Protein AF-A0A955X7W8-F1 (afdb_monomer_lite)

Foldseek 3Di:
DPDPPDDDDDDDDCVCVVVVVLCLLVVQLCVCCVVPNPVDDSQNSLVRSCVVVVHDSVVSVVSVVVVVVVRD

Structure (mmCIF, N/CA/C/O backbone):
data_AF-A0A955X7W8-F1
#
_entry.id   AF-A0A955X7W8-F1
#
loop_
_atom_site.group_PDB
_atom_site.id
_atom_site.type_symbol
_atom_site.label_atom_id
_atom_site.label_alt_id
_atom_site.label_comp_id
_atom_site.label_asym_id
_atom_site.label_entity_id
_atom_site.label_seq_id
_atom_site.pdbx_PDB_ins_code
_atom_site.Cartn_x
_atom_site.Cartn_y
_atom_site.Cartn_z
_atom_site.occupancy
_atom_site.B_iso_or_equiv
_atom_site.auth_seq_id
_atom_site.auth_comp_id
_atom_site.auth_asym_id
_atom_site.auth_atom_id
_atom_site.pdbx_PDB_model_num
ATOM 1 N N . MET A 1 1 ? 29.846 -18.435 -1.603 1.00 42.62 1 MET A N 1
ATOM 2 C CA . MET A 1 1 ? 29.135 -17.772 -0.492 1.00 42.62 1 MET A CA 1
ATOM 3 C C . MET A 1 1 ? 27.954 -17.065 -1.116 1.00 42.62 1 MET A C 1
ATOM 5 O O . MET A 1 1 ? 28.183 -16.138 -1.878 1.00 42.62 1 MET A O 1
ATOM 9 N N . ALA A 1 2 ? 26.742 -17.594 -0.946 1.00 50.50 2 ALA A N 1
ATOM 10 C CA . ALA A 1 2 ? 25.545 -16.872 -1.360 1.00 50.50 2 ALA A CA 1
ATOM 11 C C . ALA A 1 2 ? 25.416 -15.659 -0.435 1.00 50.50 2 ALA A C 1
ATOM 13 O O . ALA A 1 2 ? 25.529 -15.820 0.778 1.00 50.50 2 ALA A O 1
ATOM 14 N N . ASP A 1 3 ? 25.287 -14.476 -1.021 1.00 56.16 3 ASP A N 1
ATOM 15 C CA . ASP A 1 3 ? 24.978 -13.244 -0.305 1.00 56.16 3 ASP A CA 1
ATOM 16 C C . ASP A 1 3 ? 23.717 -13.486 0.542 1.00 56.16 3 ASP A C 1
ATOM 18 O O . ASP A 1 3 ? 22.694 -13.938 0.016 1.00 56.16 3 ASP A O 1
ATOM 22 N N . GLU A 1 4 ? 23.806 -13.311 1.864 1.00 61.62 4 GLU A N 1
ATOM 23 C CA . GLU A 1 4 ? 22.632 -13.364 2.736 1.00 61.62 4 GLU A CA 1
ATOM 24 C C . GLU A 1 4 ? 21.706 -12.227 2.308 1.00 61.62 4 GLU A C 1
ATOM 26 O O . GLU A 1 4 ? 21.977 -11.065 2.595 1.00 61.62 4 GLU A O 1
ATOM 31 N N . GLY A 1 5 ? 20.644 -12.571 1.572 1.00 69.50 5 GLY A N 1
ATOM 32 C CA . GLY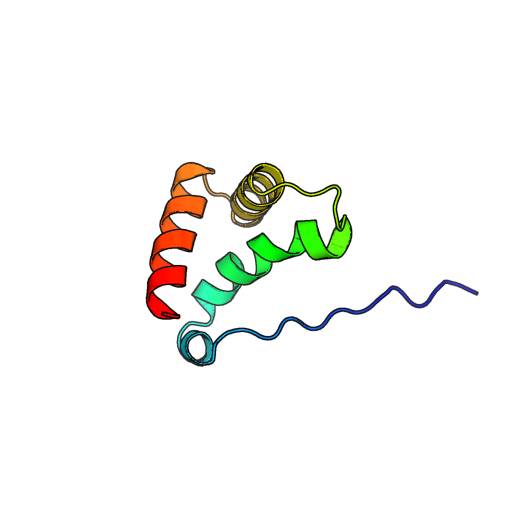 A 1 5 ? 19.739 -11.596 0.972 1.00 69.50 5 GLY A CA 1
ATOM 33 C C . GLY A 1 5 ? 19.321 -10.508 1.961 1.00 69.50 5 GLY A C 1
ATOM 34 O O . GLY A 1 5 ? 18.962 -10.788 3.110 1.00 69.50 5 GLY A O 1
ATOM 35 N N . GLN A 1 6 ? 19.384 -9.261 1.500 1.00 77.44 6 GLN A N 1
ATOM 36 C CA . GLN A 1 6 ? 19.101 -8.081 2.303 1.00 77.44 6 GLN A CA 1
ATOM 37 C C . GLN A 1 6 ? 17.700 -8.159 2.928 1.00 77.44 6 GLN A C 1
ATOM 39 O O . GLN A 1 6 ? 16.692 -8.307 2.236 1.00 77.44 6 GLN A O 1
ATOM 44 N N . ARG A 1 7 ? 17.635 -8.060 4.260 1.00 84.38 7 ARG A N 1
ATOM 45 C CA . ARG A 1 7 ? 16.377 -8.068 5.019 1.00 84.38 7 ARG A CA 1
ATOM 46 C C . ARG A 1 7 ? 15.943 -6.645 5.336 1.00 84.38 7 ARG A C 1
ATOM 48 O O . ARG A 1 7 ? 16.755 -5.828 5.765 1.00 84.38 7 ARG A O 1
ATOM 55 N N . HIS A 1 8 ? 14.650 -6.385 5.189 1.00 87.88 8 HIS A N 1
ATOM 56 C CA . HIS A 1 8 ? 14.029 -5.113 5.535 1.00 87.88 8 HIS A CA 1
ATOM 57 C C . HIS A 1 8 ? 12.902 -5.328 6.542 1.00 87.88 8 HIS A C 1
ATOM 59 O O . HIS A 1 8 ? 12.145 -6.292 6.438 1.00 87.88 8 HIS A O 1
ATOM 65 N N . THR A 1 9 ? 12.786 -4.404 7.494 1.00 92.56 9 THR A N 1
ATOM 66 C CA . THR A 1 9 ? 11.678 -4.350 8.451 1.00 92.56 9 THR A CA 1
ATOM 67 C C . THR A 1 9 ? 10.849 -3.111 8.160 1.00 92.56 9 THR A C 1
ATOM 69 O O . THR A 1 9 ? 11.373 -1.998 8.184 1.00 92.56 9 THR A O 1
ATOM 72 N N . LEU A 1 10 ? 9.557 -3.306 7.903 1.00 91.31 10 LEU A N 1
ATOM 73 C CA . LEU A 1 10 ? 8.581 -2.231 7.770 1.00 91.31 10 LEU A CA 1
ATOM 74 C C . LEU A 1 10 ? 7.941 -1.963 9.132 1.00 91.31 10 LEU A C 1
ATOM 76 O O . LEU A 1 10 ? 7.385 -2.869 9.752 1.00 91.31 10 LEU A O 1
ATOM 80 N N . TYR A 1 11 ? 8.017 -0.714 9.585 1.00 93.31 11 TYR A N 1
ATOM 81 C CA . TYR A 1 11 ? 7.286 -0.242 10.755 1.00 93.31 11 TYR A CA 1
ATOM 82 C C . TYR A 1 11 ? 6.025 0.465 10.273 1.00 93.31 11 TYR A C 1
ATOM 84 O O . TYR A 1 11 ? 6.103 1.433 9.523 1.00 93.31 11 TYR A O 1
ATOM 92 N N . VAL A 1 12 ? 4.871 -0.042 10.691 1.00 92.44 12 VAL A N 1
ATOM 93 C CA . VAL A 1 12 ? 3.553 0.487 10.324 1.00 92.44 12 VAL A CA 1
ATOM 94 C C . VAL A 1 12 ? 2.922 1.214 11.507 1.00 92.44 12 VAL A C 1
ATOM 96 O O . VAL A 1 12 ? 3.246 0.933 12.665 1.00 92.44 12 VAL A O 1
ATOM 99 N N . HIS A 1 13 ? 2.011 2.144 11.221 1.00 94.75 13 HIS A N 1
ATOM 100 C CA . HIS A 1 13 ? 1.301 2.890 12.256 1.00 94.75 13 HIS A CA 1
ATOM 101 C C . HIS A 1 13 ? 0.496 1.943 13.180 1.00 94.75 13 HIS A C 1
ATOM 103 O O 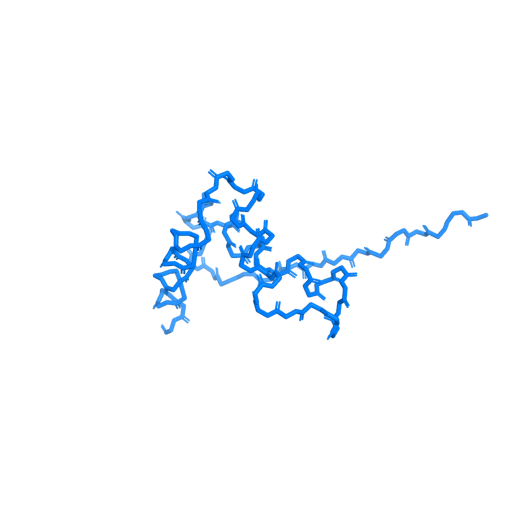. HIS A 1 13 ? -0.114 0.990 12.682 1.00 94.75 13 HIS A O 1
ATOM 109 N N . PRO A 1 14 ? 0.432 2.183 14.510 1.00 95.06 14 PRO A N 1
ATOM 110 C CA . PRO A 1 14 ? -0.239 1.281 15.452 1.00 95.06 14 PRO A CA 1
ATOM 111 C C . PRO A 1 14 ? -1.716 1.017 15.156 1.00 95.06 14 PRO A C 1
ATOM 113 O O . PRO A 1 14 ? -2.222 -0.034 15.541 1.00 95.06 14 PRO A O 1
ATOM 116 N N . ILE A 1 15 ? -2.395 1.929 14.453 1.00 94.44 15 ILE A N 1
ATOM 117 C CA . ILE A 1 15 ? -3.804 1.766 14.067 1.00 94.44 15 ILE A CA 1
ATOM 118 C C . ILE A 1 15 ? -4.053 0.498 13.241 1.00 94.44 15 ILE A C 1
ATOM 120 O O . ILE A 1 15 ? -5.118 -0.108 13.333 1.00 94.44 15 ILE A O 1
ATOM 124 N N . PHE A 1 16 ? -3.051 0.036 12.488 1.00 94.62 16 PHE A N 1
ATOM 125 C CA . PHE A 1 16 ? -3.162 -1.182 11.689 1.00 94.62 16 PHE A CA 1
ATOM 126 C C . PHE A 1 16 ? -3.061 -2.466 12.517 1.00 94.62 16 PHE A C 1
ATOM 128 O O . PHE A 1 16 ? -3.315 -3.552 12.001 1.00 94.62 16 PHE A O 1
ATOM 135 N N . ARG A 1 17 ? -2.759 -2.376 13.819 1.00 93.25 17 ARG A N 1
ATOM 136 C CA . ARG A 1 17 ? -2.778 -3.536 14.721 1.00 93.25 17 ARG A CA 1
ATOM 137 C C . ARG A 1 17 ? -4.166 -4.168 14.813 1.00 93.25 17 ARG A C 1
ATOM 139 O O . ARG A 1 17 ? -4.271 -5.382 14.945 1.00 93.25 17 ARG A O 1
ATOM 146 N N . GLU A 1 18 ? -5.206 -3.345 14.737 1.00 93.69 18 GLU A N 1
ATOM 147 C CA . GLU A 1 18 ? -6.608 -3.773 14.766 1.00 93.69 18 GLU A CA 1
ATOM 148 C C . GLU A 1 18 ? -7.190 -3.956 13.355 1.00 93.69 18 GLU A C 1
ATOM 150 O O . GLU A 1 18 ? -8.361 -4.295 13.208 1.00 93.69 18 GLU A O 1
ATOM 155 N N . ARG A 1 19 ? -6.379 -3.739 12.309 1.00 94.00 19 ARG A N 1
ATOM 156 C CA . ARG A 1 19 ? -6.788 -3.773 10.897 1.00 94.00 19 ARG A CA 1
ATOM 157 C C . ARG A 1 19 ? -5.801 -4.598 10.059 1.00 94.00 19 ARG A C 1
ATOM 159 O O . ARG A 1 19 ? -5.152 -4.062 9.161 1.00 94.00 19 ARG A O 1
ATOM 166 N N . PRO A 1 20 ? -5.633 -5.896 10.360 1.00 92.00 20 PRO A N 1
ATOM 167 C CA . PRO A 1 20 ? -4.603 -6.715 9.727 1.00 92.00 20 PRO A CA 1
ATOM 168 C C . PRO A 1 20 ? -4.804 -6.876 8.214 1.00 92.00 20 PRO A C 1
ATOM 170 O O . PRO A 1 20 ? -3.821 -6.979 7.489 1.00 92.00 20 PRO A O 1
ATOM 173 N N . ASP A 1 21 ? -6.045 -6.844 7.726 1.00 93.19 21 ASP A N 1
ATOM 174 C CA . ASP A 1 21 ? -6.338 -6.937 6.290 1.00 93.19 21 ASP A CA 1
ATOM 175 C C . ASP A 1 21 ? -5.852 -5.693 5.521 1.00 93.19 21 ASP A C 1
ATOM 177 O O . ASP A 1 21 ? -5.362 -5.798 4.393 1.00 93.19 21 ASP A O 1
ATOM 181 N N . ASP A 1 22 ? -5.885 -4.523 6.172 1.00 95.94 22 ASP A N 1
ATOM 182 C CA . ASP A 1 22 ? -5.422 -3.247 5.613 1.00 95.94 22 ASP A CA 1
ATOM 183 C C . ASP A 1 22 ? -3.884 -3.182 5.508 1.00 95.94 22 ASP A C 1
ATOM 185 O O . ASP A 1 22 ? -3.351 -2.404 4.713 1.00 95.94 22 ASP A O 1
ATOM 189 N N . LEU A 1 23 ? -3.149 -4.031 6.247 1.00 95.31 23 LEU A N 1
ATOM 19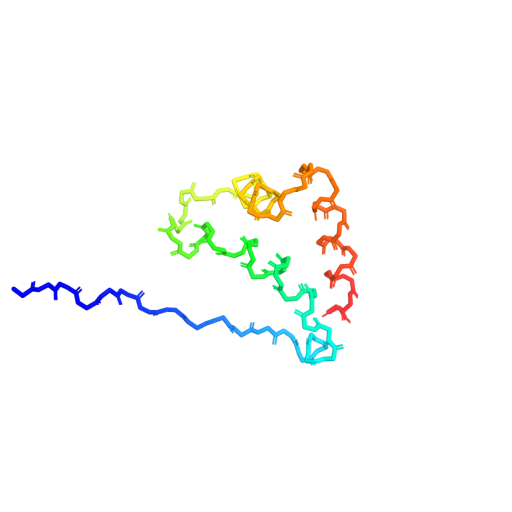0 C CA . LEU A 1 23 ? -1.680 -4.080 6.183 1.00 95.31 23 LEU A CA 1
ATOM 191 C C . LEU A 1 23 ? -1.177 -4.406 4.783 1.00 95.31 23 LEU A C 1
ATOM 193 O O . LEU A 1 23 ? -0.157 -3.870 4.358 1.00 95.31 23 LEU A O 1
ATOM 197 N N . SER A 1 24 ? -1.880 -5.290 4.078 1.00 95.56 24 SER A N 1
ATOM 198 C CA . SER A 1 24 ? -1.485 -5.729 2.742 1.00 95.56 24 SER A CA 1
ATOM 199 C C . SER A 1 24 ? -1.398 -4.557 1.759 1.00 95.56 24 SER A C 1
ATOM 201 O O . SER A 1 24 ? -0.444 -4.489 0.989 1.00 95.56 24 SER A O 1
ATOM 203 N N . PHE A 1 25 ? -2.307 -3.585 1.870 1.00 97.00 25 PHE A N 1
ATOM 204 C CA . PHE A 1 25 ? -2.323 -2.374 1.053 1.00 97.00 25 PHE A CA 1
ATOM 205 C C . PHE A 1 25 ? -1.116 -1.485 1.347 1.00 97.00 25 PHE A C 1
ATOM 207 O O . PHE A 1 25 ? -0.314 -1.199 0.462 1.00 97.00 25 PHE A O 1
ATOM 214 N N . VAL A 1 26 ? -0.933 -1.091 2.6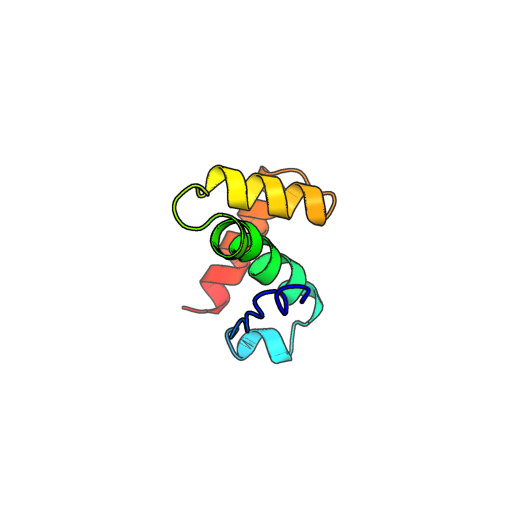07 1.00 95.81 26 VAL A N 1
ATOM 215 C CA . VAL A 1 26 ? 0.151 -0.165 2.971 1.00 95.81 26 VAL A CA 1
ATOM 216 C C . VAL A 1 26 ? 1.535 -0.783 2.770 1.00 95.81 26 VAL A C 1
ATOM 218 O O . VAL A 1 26 ? 2.459 -0.106 2.330 1.00 95.81 26 VAL A O 1
ATOM 221 N N . VAL A 1 27 ? 1.690 -2.085 3.030 1.00 95.81 27 VAL A N 1
ATOM 222 C CA . VAL A 1 27 ? 2.954 -2.798 2.805 1.00 95.81 27 VAL A CA 1
ATOM 223 C C . VAL A 1 27 ? 3.262 -2.886 1.315 1.00 95.81 27 VAL A C 1
ATOM 225 O O . VAL A 1 27 ? 4.394 -2.600 0.923 1.00 95.81 27 VAL A O 1
ATOM 228 N N . ALA A 1 28 ? 2.279 -3.248 0.485 1.00 97.12 28 ALA A N 1
ATOM 229 C CA . ALA A 1 28 ? 2.479 -3.420 -0.949 1.00 97.12 28 ALA A CA 1
ATOM 230 C C . ALA A 1 28 ? 2.983 -2.141 -1.631 1.00 97.12 28 ALA A C 1
ATOM 232 O O . ALA A 1 28 ? 3.880 -2.220 -2.469 1.00 97.12 28 ALA A O 1
ATOM 233 N N . TYR A 1 29 ? 2.492 -0.973 -1.208 1.00 97.25 29 TYR A N 1
ATOM 234 C CA . TYR A 1 29 ? 2.940 0.325 -1.719 1.00 97.25 29 TYR A CA 1
ATOM 235 C C . TYR A 1 29 ? 4.440 0.580 -1.486 1.00 97.25 29 TYR A C 1
ATOM 237 O O . TYR A 1 29 ? 5.114 1.192 -2.309 1.00 97.25 29 TYR A O 1
ATOM 245 N N . HIS A 1 30 ? 5.010 0.075 -0.389 1.00 95.56 30 HIS A N 1
ATOM 246 C CA . HIS A 1 30 ? 6.421 0.302 -0.063 1.00 95.56 30 HIS A CA 1
ATOM 247 C C . HIS A 1 30 ? 7.384 -0.706 -0.699 1.00 95.56 30 HIS A C 1
ATOM 249 O O . HIS A 1 30 ? 8.591 -0.445 -0.745 1.00 95.56 30 HIS A O 1
ATOM 255 N N . ILE A 1 31 ? 6.888 -1.844 -1.198 1.00 95.44 31 ILE A N 1
ATOM 256 C CA . ILE A 1 31 ? 7.739 -2.903 -1.758 1.00 95.44 31 ILE A CA 1
ATOM 257 C C . ILE A 1 31 ? 8.599 -2.387 -2.923 1.00 95.44 31 ILE A C 1
ATOM 259 O O . ILE A 1 31 ? 9.811 -2.614 -2.886 1.00 95.44 31 ILE A O 1
ATOM 263 N N . PRO A 1 32 ? 8.070 -1.642 -3.914 1.00 96.25 32 PRO A N 1
ATOM 264 C CA . PRO A 1 32 ? 8.897 -1.156 -5.019 1.00 96.25 32 PRO A CA 1
ATOM 265 C C . PRO A 1 32 ? 10.027 -0.230 -4.574 1.00 96.25 32 PRO A C 1
ATOM 267 O O . PRO A 1 32 ? 11.156 -0.386 -5.035 1.00 96.25 32 PRO A O 1
ATOM 270 N N . SER A 1 33 ? 9.782 0.668 -3.619 1.00 94.38 33 SER A N 1
ATOM 271 C CA . SER A 1 33 ? 10.843 1.518 -3.068 1.00 94.38 33 SER A CA 1
ATOM 272 C C . SER A 1 33 ? 11.898 0.714 -2.301 1.00 94.38 33 SER A C 1
ATOM 274 O O . SER A 1 33 ? 13.076 1.063 -2.349 1.00 94.38 33 SER A O 1
ATOM 276 N N . ILE A 1 34 ? 11.515 -0.372 -1.622 1.00 93.12 34 ILE A N 1
ATOM 277 C CA . ILE A 1 34 ? 12.462 -1.269 -0.940 1.00 93.12 34 ILE A CA 1
ATOM 278 C C . ILE A 1 34 ? 13.313 -2.044 -1.952 1.00 93.12 34 ILE A C 1
ATOM 280 O O . ILE A 1 34 ? 14.526 -2.143 -1.785 1.00 93.12 34 ILE A O 1
ATOM 284 N N . CYS A 1 35 ? 12.692 -2.583 -3.001 1.00 92.00 35 CYS A N 1
ATOM 285 C CA . CYS A 1 35 ? 13.365 -3.443 -3.973 1.00 92.00 35 CYS A CA 1
ATOM 286 C C . CYS A 1 35 ? 14.196 -2.665 -5.003 1.00 92.00 35 CYS A C 1
ATOM 288 O O . CYS A 1 35 ? 15.247 -3.145 -5.421 1.00 92.00 35 CYS A O 1
ATOM 290 N N . TYR A 1 36 ? 13.738 -1.481 -5.416 1.00 91.56 36 TYR A N 1
ATOM 291 C CA . TYR A 1 36 ? 14.318 -0.722 -6.531 1.00 91.56 36 TYR A CA 1
ATOM 292 C C . TYR A 1 36 ? 14.844 0.663 -6.124 1.00 91.56 36 TYR A C 1
ATOM 294 O O . TYR A 1 36 ? 15.464 1.364 -6.930 1.00 91.56 36 TYR A O 1
ATOM 302 N N . GLY A 1 37 ? 14.636 1.079 -4.872 1.00 91.06 37 GLY A N 1
ATOM 303 C CA . GLY A 1 37 ? 15.116 2.360 -4.365 1.00 91.06 37 GLY A CA 1
ATOM 304 C C . GLY A 1 37 ? 14.574 3.537 -5.176 1.00 91.06 37 GLY A C 1
ATOM 305 O O . GLY A 1 37 ? 13.381 3.635 -5.443 1.00 91.06 37 GLY A O 1
ATOM 306 N N . LYS A 1 38 ? 15.476 4.430 -5.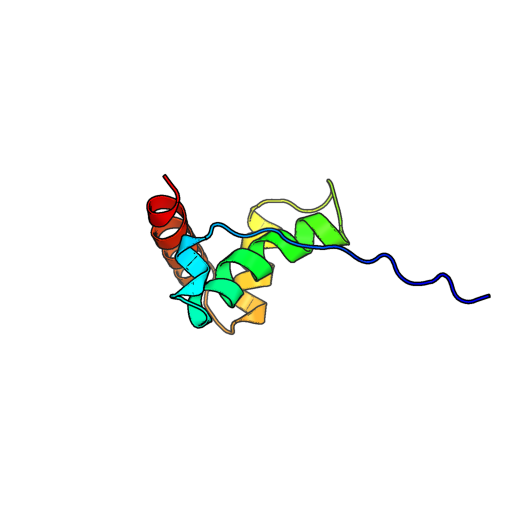598 1.00 92.12 38 LYS A N 1
ATOM 307 C CA . LYS A 1 38 ? 15.141 5.660 -6.341 1.00 92.12 38 LYS A CA 1
ATOM 308 C C . LYS A 1 38 ? 14.619 5.425 -7.763 1.00 92.12 38 LYS A C 1
ATOM 310 O O . LYS A 1 38 ? 14.234 6.389 -8.412 1.00 92.12 38 LYS A O 1
ATOM 315 N N . MET A 1 39 ? 14.681 4.192 -8.267 1.00 93.75 39 MET A N 1
ATOM 316 C CA . MET A 1 39 ? 14.142 3.862 -9.588 1.00 93.75 39 MET A CA 1
ATOM 317 C C . MET A 1 39 ? 12.623 3.686 -9.559 1.00 93.75 39 MET A C 1
ATOM 319 O O . MET A 1 39 ? 12.000 3.846 -10.600 1.00 93.75 39 MET A O 1
ATOM 323 N N . ALA A 1 40 ? 12.044 3.371 -8.396 1.00 96.06 40 ALA A N 1
ATOM 324 C CA . ALA A 1 40 ? 10.601 3.249 -8.245 1.00 96.06 40 ALA A CA 1
ATOM 325 C C . ALA A 1 40 ? 9.955 4.631 -8.103 1.00 96.06 40 ALA A C 1
ATOM 327 O O . ALA A 1 40 ? 10.324 5.415 -7.223 1.00 96.06 40 ALA A O 1
ATOM 328 N N . SER A 1 41 ? 8.977 4.899 -8.960 1.00 97.12 41 SER A N 1
ATOM 329 C CA . SER A 1 41 ? 8.058 6.030 -8.848 1.00 97.12 41 SER A CA 1
ATOM 330 C C . SER A 1 41 ? 6.826 5.678 -8.003 1.00 97.12 41 SER A C 1
ATOM 332 O O . SER A 1 41 ? 6.636 4.526 -7.602 1.00 97.12 41 SER A O 1
ATOM 334 N N . SER A 1 42 ? 5.983 6.674 -7.723 1.00 96.12 42 SER A N 1
ATOM 335 C CA . SER A 1 42 ? 4.659 6.451 -7.128 1.00 96.12 42 SER A CA 1
ATOM 336 C C . SER A 1 42 ? 3.774 5.599 -8.036 1.00 96.12 42 SER A C 1
ATOM 338 O O . SER A 1 42 ? 3.171 4.648 -7.555 1.00 96.12 42 SER A O 1
ATOM 340 N N . ASP A 1 43 ? 3.781 5.848 -9.347 1.00 97.62 43 ASP A N 1
ATOM 341 C CA . ASP A 1 43 ? 3.021 5.052 -10.314 1.00 97.62 43 ASP A CA 1
ATOM 342 C C . ASP A 1 43 ? 3.443 3.574 -10.297 1.00 97.62 43 ASP A C 1
ATOM 344 O O . ASP A 1 43 ? 2.597 2.679 -10.336 1.00 97.62 43 ASP A O 1
ATOM 348 N N . ASP A 1 44 ? 4.746 3.293 -10.162 1.00 97.75 44 ASP A N 1
ATOM 349 C CA . ASP A 1 44 ? 5.241 1.917 -10.021 1.00 97.75 44 ASP A CA 1
ATOM 350 C C . ASP A 1 44 ? 4.731 1.265 -8.729 1.00 97.75 44 ASP A C 1
ATOM 352 O O . ASP A 1 44 ? 4.396 0.079 -8.720 1.00 97.75 44 ASP A O 1
ATOM 356 N N . ALA A 1 45 ? 4.665 2.028 -7.634 1.00 97.81 45 ALA A N 1
ATOM 357 C CA . ALA A 1 45 ? 4.149 1.572 -6.346 1.00 97.81 45 ALA A CA 1
ATOM 358 C C . ALA A 1 45 ? 2.650 1.252 -6.390 1.00 97.81 45 ALA A C 1
ATOM 360 O O . ALA A 1 45 ? 2.219 0.207 -5.893 1.00 97.81 45 ALA A O 1
ATOM 361 N N . GLU A 1 46 ? 1.870 2.123 -7.023 1.00 98.25 46 GLU A N 1
ATOM 362 C CA . GLU A 1 46 ? 0.430 1.965 -7.210 1.00 98.25 46 GLU A CA 1
ATOM 363 C C . GLU A 1 46 ? 0.119 0.770 -8.111 1.00 98.25 46 GLU A C 1
ATOM 365 O O . GLU A 1 46 ? -0.632 -0.127 -7.719 1.00 98.25 46 GLU A O 1
ATOM 370 N N . ALA A 1 47 ? 0.770 0.692 -9.274 1.00 98.25 47 ALA A N 1
ATOM 371 C CA . ALA A 1 47 ? 0.597 -0.409 -10.212 1.00 98.25 47 ALA A CA 1
ATOM 372 C C . ALA A 1 47 ? 1.020 -1.753 -9.604 1.00 98.25 47 ALA A C 1
ATOM 374 O O . ALA A 1 47 ? 0.327 -2.760 -9.774 1.00 98.25 47 ALA A O 1
ATOM 375 N N . TYR A 1 48 ? 2.139 -1.784 -8.874 1.00 98.25 48 TYR A N 1
ATOM 376 C CA . TYR A 1 48 ? 2.607 -2.994 -8.206 1.00 98.25 48 TYR A CA 1
ATOM 377 C C . TYR A 1 48 ? 1.614 -3.473 -7.148 1.00 98.25 48 TYR A C 1
ATOM 379 O O . TYR A 1 48 ? 1.244 -4.648 -7.145 1.00 98.25 48 TYR A O 1
ATOM 387 N N . GLY A 1 49 ? 1.168 -2.578 -6.264 1.00 98.00 49 GLY A N 1
ATOM 388 C CA . GLY A 1 49 ? 0.259 -2.937 -5.182 1.00 98.00 49 GLY A CA 1
ATOM 389 C C . GLY A 1 49 ? -1.112 -3.382 -5.681 1.00 98.00 49 GLY A C 1
ATOM 390 O O . GLY A 1 49 ? -1.604 -4.429 -5.255 1.00 98.00 49 GLY A O 1
ATOM 391 N N . ALA A 1 50 ? -1.672 -2.671 -6.663 1.00 98.44 50 ALA A N 1
ATOM 392 C CA . ALA A 1 50 ? -2.916 -3.057 -7.320 1.00 98.44 50 ALA A CA 1
ATOM 393 C C . ALA A 1 50 ? -2.807 -4.457 -7.941 1.00 98.44 50 ALA A C 1
ATOM 395 O O . ALA A 1 50 ? -3.616 -5.344 -7.659 1.00 98.44 50 ALA A O 1
ATOM 396 N N . ARG A 1 51 ? -1.735 -4.711 -8.704 1.00 98.31 51 ARG A N 1
ATOM 397 C CA . ARG A 1 51 ? -1.485 -6.015 -9.332 1.00 98.31 51 ARG A CA 1
ATOM 398 C C . ARG A 1 51 ? -1.299 -7.131 -8.304 1.00 98.31 51 ARG A C 1
ATOM 400 O O . ARG A 1 51 ? -1.796 -8.234 -8.52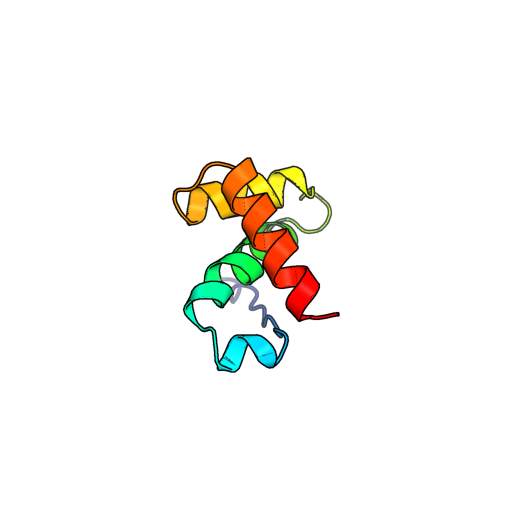4 1.00 98.31 51 ARG A O 1
ATOM 407 N N . LEU A 1 52 ? -0.590 -6.860 -7.208 1.00 97.75 52 LEU A N 1
ATOM 408 C CA . LEU A 1 52 ? -0.338 -7.828 -6.140 1.00 97.75 52 LEU A CA 1
ATOM 409 C C . LEU A 1 52 ? -1.634 -8.247 -5.434 1.00 97.75 52 LEU A C 1
ATOM 411 O O . LEU A 1 52 ? -1.781 -9.416 -5.081 1.00 97.75 52 LEU A O 1
ATOM 415 N N . LEU A 1 53 ? -2.568 -7.311 -5.254 1.00 97.38 53 LEU A N 1
ATOM 416 C CA . LEU A 1 53 ? -3.845 -7.542 -4.572 1.00 97.38 53 LEU A CA 1
ATOM 417 C C . LEU A 1 53 ? -4.998 -7.903 -5.521 1.00 97.38 53 LEU A C 1
ATOM 419 O O . LEU A 1 53 ? -6.094 -8.206 -5.056 1.00 97.38 53 LEU A O 1
ATOM 423 N N . GLY A 1 54 ? -4.758 -7.913 -6.835 1.00 98.00 54 GLY A N 1
ATOM 424 C CA . GLY A 1 54 ? -5.774 -8.238 -7.838 1.00 98.00 54 GLY A CA 1
ATOM 425 C C . GLY A 1 54 ? -6.834 -7.147 -8.015 1.00 98.00 54 GLY A C 1
ATOM 426 O O . GLY A 1 54 ? -7.996 -7.466 -8.249 1.00 98.00 54 GLY A O 1
ATOM 427 N N . LEU A 1 55 ? -6.433 -5.883 -7.881 1.00 98.38 55 LEU A N 1
ATOM 428 C CA . LEU A 1 55 ? -7.281 -4.698 -8.001 1.00 98.38 55 LEU A CA 1
ATOM 429 C C . LEU A 1 55 ? -6.902 -3.870 -9.232 1.00 98.38 55 LEU A C 1
ATOM 431 O O . LEU A 1 55 ? -5.786 -3.975 -9.748 1.00 98.38 55 LEU A O 1
ATOM 435 N N . GLU A 1 56 ? -7.818 -3.004 -9.655 1.00 98.50 56 GLU A N 1
ATOM 436 C CA . GLU A 1 56 ? -7.488 -1.898 -10.551 1.00 98.50 56 GLU A CA 1
ATOM 437 C C . GLU A 1 56 ? -6.688 -0.824 -9.795 1.00 98.50 56 GLU A C 1
ATOM 439 O O . GLU A 1 56 ? -6.787 -0.690 -8.571 1.00 98.50 56 GLU A O 1
ATOM 444 N N . VAL A 1 57 ? -5.875 -0.056 -10.526 1.00 98.44 57 VAL A N 1
ATOM 445 C CA . VAL A 1 57 ? -4.954 0.930 -9.931 1.00 98.44 57 VAL A CA 1
ATOM 446 C C . VAL A 1 57 ? -5.712 2.023 -9.179 1.00 98.44 57 VAL A C 1
ATOM 448 O O . VAL A 1 57 ? -5.368 2.312 -8.036 1.00 98.44 57 VAL A O 1
ATOM 451 N N . ASP A 1 58 ? -6.783 2.562 -9.765 1.00 98.38 58 ASP A N 1
ATOM 452 C CA . ASP A 1 58 ? -7.615 3.592 -9.130 1.00 98.38 58 ASP A CA 1
ATOM 453 C C . ASP A 1 58 ? -8.280 3.106 -7.830 1.00 98.38 58 ASP A C 1
ATOM 455 O O . ASP A 1 58 ? -8.332 3.846 -6.844 1.00 98.38 58 ASP A O 1
ATOM 459 N N . ASP A 1 59 ? -8.753 1.855 -7.793 1.00 98.50 59 ASP A N 1
ATOM 460 C CA . ASP A 1 59 ? -9.378 1.264 -6.600 1.00 98.50 59 ASP A CA 1
ATOM 461 C C . ASP A 1 59 ? -8.353 1.092 -5.474 1.00 98.50 59 ASP A C 1
ATOM 463 O O . ASP A 1 59 ? -8.613 1.410 -4.308 1.00 98.50 59 ASP A O 1
ATOM 467 N N . TYR A 1 60 ? -7.160 0.615 -5.832 1.00 98.50 60 TYR A N 1
ATOM 468 C CA . TYR A 1 60 ? -6.047 0.472 -4.905 1.00 98.50 60 TYR A CA 1
ATOM 469 C C . TYR A 1 60 ? -5.582 1.827 -4.357 1.00 98.50 60 TYR A C 1
ATOM 471 O O . TYR A 1 60 ? -5.449 1.981 -3.140 1.00 98.50 60 TYR A O 1
ATOM 479 N N . TYR A 1 61 ? -5.392 2.820 -5.228 1.00 98.06 61 TYR A N 1
ATOM 480 C CA . TYR A 1 61 ? -4.998 4.173 -4.841 1.00 98.06 61 TYR A CA 1
ATOM 481 C C . TYR A 1 61 ? -6.042 4.828 -3.931 1.00 98.06 61 TYR A C 1
ATOM 483 O O . TYR A 1 61 ? -5.711 5.324 -2.854 1.00 98.06 61 TYR A O 1
ATOM 491 N N . THR A 1 62 ? -7.324 4.740 -4.298 1.00 98.25 62 THR A N 1
ATOM 492 C CA . THR A 1 62 ? -8.433 5.245 -3.477 1.00 98.25 62 THR A CA 1
ATOM 493 C C . THR A 1 62 ? -8.411 4.625 -2.083 1.00 98.25 62 THR A C 1
ATOM 495 O O . THR A 1 62 ? -8.564 5.332 -1.082 1.00 98.25 62 THR A O 1
ATOM 498 N N . ARG A 1 63 ? -8.183 3.308 -1.988 1.00 97.69 63 ARG A N 1
ATOM 499 C CA . ARG A 1 63 ? -8.067 2.632 -0.695 1.00 97.69 63 ARG A CA 1
ATOM 500 C C . ARG A 1 63 ? -6.859 3.128 0.096 1.00 97.69 63 ARG A C 1
ATOM 502 O O . ARG A 1 63 ? -6.998 3.369 1.291 1.00 97.69 63 ARG A O 1
ATOM 509 N N . LEU A 1 64 ? -5.703 3.311 -0.540 1.00 96.81 64 LEU A N 1
ATOM 510 C CA . LEU A 1 64 ? -4.513 3.856 0.118 1.00 96.81 64 LEU A CA 1
ATOM 511 C C . LEU A 1 64 ? -4.752 5.255 0.688 1.00 96.81 64 LEU A C 1
ATOM 513 O O . LEU A 1 64 ? -4.388 5.489 1.837 1.00 96.81 64 LEU A O 1
ATOM 517 N N . CYS A 1 65 ? -5.396 6.154 -0.062 1.00 96.94 65 CYS A N 1
ATOM 518 C CA . CYS A 1 65 ? -5.735 7.491 0.430 1.00 96.94 65 CYS A CA 1
ATOM 519 C C . CYS A 1 65 ? -6.604 7.425 1.690 1.00 96.94 65 CYS A C 1
ATOM 521 O O . CYS A 1 65 ? -6.259 8.037 2.695 1.00 96.94 65 CYS A O 1
ATOM 523 N N . GLN A 1 66 ? -7.660 6.606 1.679 1.00 97.19 66 GLN A N 1
ATOM 524 C CA . GLN A 1 66 ? -8.520 6.411 2.854 1.00 97.19 66 GLN A CA 1
ATOM 525 C C . GLN A 1 66 ? -7.746 5.887 4.068 1.00 97.19 66 GLN A C 1
ATOM 527 O O . GLN A 1 66 ? -8.049 6.243 5.201 1.00 97.19 66 GLN A O 1
ATOM 532 N N . LEU A 1 67 ? -6.768 5.000 3.855 1.00 96.06 67 LEU A N 1
ATOM 533 C CA . LEU A 1 67 ? -5.937 4.471 4.937 1.00 96.06 67 LEU A CA 1
ATOM 534 C C . LEU A 1 67 ? -4.907 5.494 5.430 1.00 96.06 67 LEU A C 1
ATOM 536 O O . LEU A 1 67 ? -4.578 5.477 6.614 1.00 96.06 67 LEU A O 1
ATOM 540 N N . ALA A 1 68 ? -4.413 6.376 4.560 1.00 94.12 68 ALA A N 1
ATOM 541 C CA . ALA A 1 68 ? -3.490 7.445 4.932 1.00 94.12 68 ALA A CA 1
ATOM 542 C C . ALA A 1 68 ? -4.156 8.461 5.872 1.00 94.12 68 ALA A C 1
ATOM 544 O O . ALA A 1 68 ? -3.558 8.810 6.888 1.00 94.12 68 ALA A O 1
ATOM 545 N N . GLU A 1 69 ? -5.416 8.826 5.614 1.00 94.94 69 GLU A N 1
ATOM 546 C CA . GLU A 1 69 ? -6.223 9.706 6.482 1.00 94.94 69 GLU A CA 1
ATOM 547 C C . GLU A 1 69 ? -6.385 9.148 7.911 1.00 94.94 69 GLU A C 1
ATOM 549 O O . GLU A 1 69 ? -6.560 9.897 8.868 1.00 94.94 69 GLU A O 1
ATOM 554 N N . LEU A 1 70 ? -6.301 7.823 8.095 1.00 91.19 70 LEU A N 1
ATOM 555 C CA . LEU A 1 70 ? -6.356 7.186 9.420 1.00 91.19 70 LEU A CA 1
ATOM 556 C C . LEU A 1 70 ? -5.060 7.348 10.233 1.00 91.19 70 LEU A C 1
ATOM 558 O O . LEU A 1 70 ? -5.019 6.982 11.409 1.00 91.19 70 LEU A O 1
ATOM 562 N N . THR A 1 71 ? -3.984 7.805 9.597 1.00 85.56 71 THR A N 1
ATOM 563 C CA . THR A 1 71 ? -2.659 7.959 10.214 1.00 85.56 71 THR A CA 1
ATOM 564 C C . THR A 1 71 ? -2.268 9.413 10.466 1.00 85.56 71 THR A C 1
ATOM 566 O O . THR A 1 71 ? -1.166 9.650 10.963 1.00 85.56 71 THR A O 1
ATOM 569 N N . GLU A 1 72 ? -3.157 10.353 10.135 1.00 74.31 72 GLU A N 1
ATOM 570 C CA . GLU A 1 72 ? -3.007 11.792 10.393 1.00 74.31 72 GLU A CA 1
ATOM 571 C C . GLU A 1 72 ? -3.380 12.200 11.828 1.00 74.31 72 GLU A C 1
ATOM 573 O O . GLU A 1 72 ? -4.222 11.524 12.468 1.00 74.31 72 GLU A O 1
#

pLDDT: mean 92.04, std 11.0, range [42.62, 98.5]

Sequence (72 aa):
MADEGQRHTLYVHPIFRERPDDLSFVVAYHIPSICYGKMASSDDAEAYGARLLGLEVDDYYTRLCQLAELTE

Radius of gyration: 13.38 Å; chains: 1; bounding box: 38×30×26 Å

Secondary structure (DSSP, 8-state):
----PPP------GGGGG-GGGHHHHHHHHHHHHHHGGG--HHHHHHHHHHHHT--HHHHHHHHHHHHHTT-